Protein AF-A0A351GGR7-F1 (afdb_monomer)

Sequence (128 aa):
MPINIWYSTDECRELSNLALRPFTDDAGNKYQSVEHAYQSWKSGEFDIATYNKRWDKAGTKHVGKLGTKTKNNWNILLMYKIMRKSFLQNPKSRKALRDTGNETITHTQDRGVWKKQFPQILMQIRNS

Radius of gyration: 13.84 Å; Cα contacts (8 Å, |Δi|>4): 195; chains: 1; bounding box: 34×27×32 Å

Secondary structure (DSSP, 8-state):
--EE-BGGGTBTGGGSTTSEEEEE-TT--EEEEHHHHHHHHTTSS--HHHHTS---STT-----SS----GGGHHHHHHHHHHHHHHHH-HHHHHHHHHTTTPPEE-TT--STHHHHHHHHHHHHHT-

Mean predicted aligned error: 3.43 Å

Solvent-accessible surface area (backbone atoms only — not comparable to full-atom values): 7201 Å² total; per-residue (Å²): 120,73,45,52,44,39,61,94,79,64,31,57,25,75,74,36,50,39,26,70,45,55,35,63,54,98,87,69,54,77,30,41,19,41,41,50,50,45,39,18,39,30,42,78,51,80,37,60,74,50,54,74,48,93,54,91,52,68,66,53,80,71,85,43,87,78,57,69,33,59,73,92,49,41,43,58,54,48,50,44,55,47,48,45,48,28,31,71,66,30,62,70,53,38,46,57,54,43,72,51,64,88,53,52,58,37,20,81,87,50,90,58,70,52,32,61,50,49,26,52,42,52,54,52,51,51,78,102

Foldseek 3Di:
DEQEEDCVVVRLNLLDQQAQQWFADPVRQIDRGNLLQLQQCQLVHGPVVSNPDDSPDRNDHDHHDSDGDCPPPVSLVSSLRSSLRSCVSRVVSLVVLLVCPPHQYAHCPDPDPCRPSVSVSSVVSSVD

Structure (mmCIF, N/CA/C/O backbone):
data_AF-A0A351GGR7-F1
#
_entry.id   AF-A0A351GGR7-F1
#
loop_
_atom_site.group_PDB
_atom_site.id
_atom_site.type_symbol
_atom_site.label_atom_id
_atom_site.label_alt_id
_atom_site.label_comp_id
_atom_site.label_asym_id
_atom_site.label_entity_id
_atom_site.label_seq_id
_atom_site.pdbx_PDB_ins_code
_atom_site.Cartn_x
_atom_site.Cartn_y
_atom_site.Cartn_z
_atom_site.occupancy
_atom_site.B_iso_or_equiv
_atom_site.auth_seq_id
_atom_site.auth_comp_id
_atom_site.auth_asym_id
_atom_site.auth_atom_id
_atom_site.pdbx_PDB_model_num
ATOM 1 N N . MET A 1 1 ? -15.375 8.291 17.207 1.00 75.75 1 MET A N 1
ATOM 2 C CA . MET A 1 1 ? -14.055 8.961 17.385 1.00 75.75 1 MET A CA 1
ATOM 3 C C . MET A 1 1 ? -13.210 8.647 16.162 1.00 75.75 1 MET A C 1
ATOM 5 O O . MET A 1 1 ? -13.305 7.519 15.694 1.00 75.75 1 MET A O 1
ATOM 9 N N . PRO A 1 2 ? -12.390 9.579 15.637 1.00 82.75 2 PRO A N 1
ATOM 10 C CA . PRO A 1 2 ? -11.624 9.305 14.425 1.00 82.75 2 PRO A CA 1
ATOM 11 C C . PRO A 1 2 ? -10.685 8.108 14.617 1.00 82.75 2 PRO A C 1
ATOM 13 O O . PRO A 1 2 ? -9.998 8.005 15.631 1.00 82.75 2 PRO A O 1
ATOM 16 N N . ILE A 1 3 ? -10.644 7.225 13.620 1.00 89.25 3 ILE A N 1
ATOM 17 C CA . ILE A 1 3 ? -9.775 6.046 13.596 1.00 89.25 3 ILE A CA 1
ATOM 18 C C . ILE A 1 3 ? -8.493 6.428 12.859 1.00 89.25 3 ILE A C 1
ATOM 20 O O . ILE A 1 3 ? -8.503 6.640 11.645 1.00 89.25 3 ILE A O 1
ATOM 24 N N . ASN A 1 4 ? -7.386 6.563 13.584 1.00 91.06 4 ASN A N 1
ATOM 25 C CA . ASN A 1 4 ? -6.084 6.838 12.983 1.00 91.06 4 ASN A CA 1
ATOM 26 C C . ASN A 1 4 ? -5.439 5.539 12.488 1.00 91.06 4 ASN A C 1
ATOM 28 O O . ASN A 1 4 ? -5.453 4.527 13.183 1.00 91.06 4 ASN A O 1
ATOM 32 N N . ILE A 1 5 ? -4.884 5.570 11.277 1.00 86.69 5 ILE A N 1
ATOM 33 C CA . ILE A 1 5 ? -4.143 4.449 10.699 1.00 86.69 5 ILE A CA 1
ATOM 34 C C . ILE A 1 5 ? -2.665 4.797 10.725 1.00 86.69 5 ILE A C 1
ATOM 36 O O . ILE A 1 5 ? -2.235 5.693 10.000 1.00 86.69 5 ILE A O 1
ATOM 40 N N . TRP A 1 6 ? -1.862 4.063 11.483 1.00 84.44 6 TRP A N 1
ATOM 41 C CA . TRP A 1 6 ? -0.412 4.205 11.465 1.00 84.44 6 TRP A CA 1
ATOM 42 C C . TRP A 1 6 ? 0.266 2.883 11.790 1.00 84.44 6 TRP A C 1
ATOM 44 O O . TRP A 1 6 ? 0.048 2.282 12.836 1.00 84.44 6 TRP A O 1
ATOM 54 N N . TYR A 1 7 ? 1.126 2.419 10.882 1.00 80.06 7 TYR A N 1
ATOM 55 C CA . TYR A 1 7 ? 1.737 1.101 11.035 1.00 80.06 7 TYR A CA 1
ATOM 56 C C . TYR A 1 7 ? 2.713 1.040 12.222 1.00 80.06 7 TYR A C 1
ATOM 58 O O . TYR A 1 7 ? 2.736 0.053 12.948 1.00 80.06 7 TYR A O 1
ATOM 66 N N . SER A 1 8 ? 3.522 2.085 12.433 1.00 76.50 8 SER A N 1
ATOM 67 C CA . SER A 1 8 ? 4.633 2.041 13.398 1.00 76.50 8 SER A CA 1
ATOM 68 C C . SER A 1 8 ? 4.211 2.114 14.870 1.00 76.50 8 SER A C 1
ATOM 70 O O . SER A 1 8 ? 5.022 1.800 15.732 1.00 76.50 8 SER A O 1
ATOM 72 N N . THR A 1 9 ? 2.982 2.543 15.160 1.00 78.94 9 THR A N 1
ATOM 73 C CA . THR A 1 9 ? 2.412 2.675 16.518 1.00 78.94 9 THR A CA 1
ATOM 74 C C . THR A 1 9 ? 1.274 1.678 16.755 1.00 78.94 9 THR A C 1
ATOM 76 O O . THR A 1 9 ? 0.553 1.803 17.735 1.00 78.94 9 THR A O 1
ATOM 79 N N . ASP A 1 10 ? 1.125 0.687 15.865 1.00 77.12 10 ASP A N 1
ATOM 80 C CA . ASP A 1 10 ? 0.089 -0.358 15.911 1.00 77.12 10 ASP A CA 1
ATOM 81 C C . ASP A 1 10 ? -1.362 0.162 15.818 1.00 77.12 10 ASP A C 1
ATOM 83 O O . ASP A 1 10 ? -2.318 -0.557 16.094 1.00 77.12 10 ASP A O 1
ATOM 87 N N . GLU A 1 11 ? -1.555 1.399 15.358 1.00 81.31 11 GLU A N 1
ATOM 88 C CA . GLU A 1 11 ? -2.877 2.006 15.198 1.00 81.31 11 GLU A CA 1
ATOM 89 C C . GLU A 1 11 ? -3.546 1.487 13.919 1.00 81.31 11 GLU A C 1
ATOM 91 O O . GLU A 1 11 ? -3.221 1.926 12.809 1.00 81.31 11 GLU A O 1
ATOM 96 N N . CYS A 1 12 ? -4.459 0.518 14.065 1.00 84.62 12 CYS A N 1
ATOM 97 C CA . CYS A 1 12 ? -5.173 -0.132 12.953 1.00 84.62 12 CYS A CA 1
ATOM 98 C C . CYS A 1 12 ? -4.218 -0.563 11.826 1.00 84.62 12 CYS A C 1
ATOM 100 O O . CYS A 1 12 ? -4.472 -0.369 10.627 1.00 84.62 12 CYS A O 1
ATOM 102 N N . ARG A 1 13 ? -3.051 -1.094 12.216 1.00 85.19 13 ARG A N 1
ATOM 103 C CA . ARG A 1 13 ? -1.936 -1.390 11.311 1.00 85.19 13 ARG A CA 1
ATOM 104 C C . ARG A 1 13 ? -2.317 -2.343 10.181 1.00 85.19 13 ARG A C 1
ATOM 106 O O . ARG A 1 13 ? -1.714 -2.305 9.113 1.00 85.19 13 ARG A O 1
ATOM 113 N N . GLU A 1 14 ? -3.334 -3.168 10.391 1.00 87.25 14 GLU A N 1
ATOM 114 C CA . GLU A 1 14 ? -3.904 -4.104 9.433 1.00 87.25 14 GLU A CA 1
ATOM 115 C C . GLU A 1 14 ? -4.619 -3.420 8.270 1.00 87.25 14 GLU A C 1
ATOM 117 O O . GLU A 1 14 ? -4.850 -4.081 7.258 1.00 87.25 14 GLU A O 1
ATOM 122 N N . LEU A 1 15 ? -4.947 -2.127 8.384 1.00 92.25 15 LEU A N 1
ATOM 123 C CA . LEU A 1 15 ? -5.503 -1.293 7.313 1.00 92.25 15 LEU A CA 1
ATOM 124 C C . LEU A 1 15 ? -4.420 -0.505 6.561 1.00 92.25 15 LEU A C 1
ATOM 126 O O . LEU A 1 15 ? -4.651 -0.084 5.427 1.00 92.25 15 LEU A O 1
ATOM 130 N N . SER A 1 16 ? -3.209 -0.394 7.112 1.00 94.06 16 SER A N 1
ATOM 131 C CA . SER A 1 16 ? -2.062 0.238 6.448 1.00 94.06 16 SER A CA 1
ATOM 132 C C . SER A 1 16 ? -1.688 -0.456 5.127 1.00 94.06 16 SER A C 1
ATOM 134 O O . SER A 1 16 ? -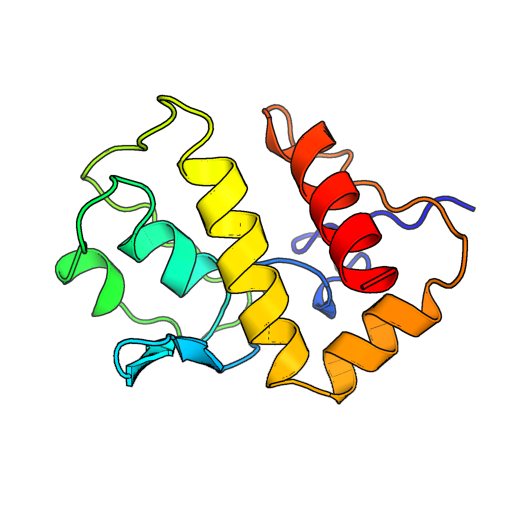1.918 -1.651 4.936 1.00 94.06 16 SER A O 1
ATOM 136 N N . ASN A 1 17 ? -1.052 0.277 4.211 1.00 94.00 17 ASN A N 1
ATOM 137 C CA . ASN A 1 17 ? -0.403 -0.273 3.017 1.00 94.00 17 ASN A CA 1
ATOM 138 C C . ASN A 1 17 ? 0.784 -1.205 3.339 1.00 94.00 17 ASN A C 1
ATOM 140 O O . ASN A 1 17 ? 1.169 -2.023 2.503 1.00 94.00 17 ASN A O 1
ATOM 144 N N . LEU A 1 18 ? 1.352 -1.090 4.541 1.00 93.69 18 LEU A N 1
ATOM 145 C CA . LEU A 1 18 ? 2.492 -1.883 5.007 1.00 93.69 18 LEU A CA 1
ATOM 146 C C . LEU A 1 18 ? 2.105 -3.249 5.598 1.00 93.69 18 LEU A C 1
ATOM 148 O O . LEU A 1 18 ? 2.984 -4.074 5.866 1.00 93.69 18 LEU A O 1
ATOM 152 N N . ALA A 1 19 ? 0.809 -3.499 5.804 1.00 93.44 19 ALA A N 1
ATOM 153 C CA . ALA A 1 19 ? 0.316 -4.782 6.285 1.00 93.44 19 ALA A CA 1
ATOM 154 C C . ALA A 1 19 ? 0.654 -5.908 5.296 1.00 93.44 19 ALA A C 1
ATOM 156 O O . ALA A 1 19 ? 0.480 -5.745 4.084 1.00 93.44 19 ALA A O 1
ATOM 157 N N . LEU A 1 20 ? 1.086 -7.066 5.813 1.00 94.25 20 LEU A N 1
ATOM 158 C CA . LEU A 1 20 ? 1.174 -8.282 5.003 1.00 94.25 20 LEU A CA 1
ATOM 159 C C . LEU A 1 20 ? -0.236 -8.723 4.640 1.00 94.25 20 LEU A C 1
ATOM 161 O O . LEU A 1 20 ? -0.988 -9.226 5.473 1.00 94.25 20 LEU A O 1
ATOM 165 N N . ARG A 1 21 ? -0.583 -8.490 3.382 1.00 95.06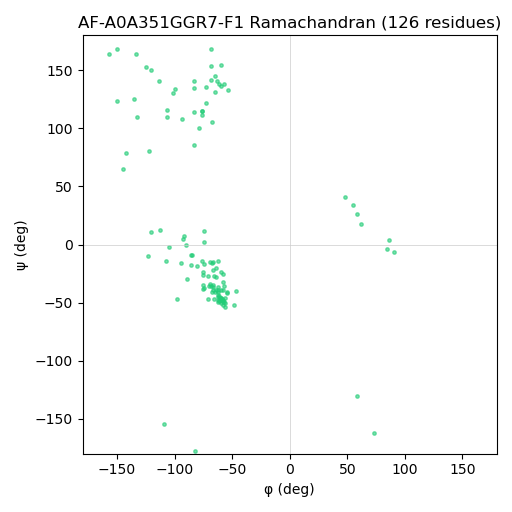 21 ARG A N 1
ATOM 166 C CA . ARG A 1 21 ? -1.857 -8.865 2.778 1.00 95.06 21 ARG A CA 1
ATOM 167 C C . ARG A 1 21 ? -1.548 -9.308 1.358 1.00 95.06 21 ARG A C 1
ATOM 169 O O . ARG A 1 21 ? -1.684 -8.481 0.450 1.00 95.06 21 ARG A O 1
ATOM 176 N N . PRO A 1 22 ? -1.057 -10.547 1.170 1.00 96.62 22 PRO A N 1
ATOM 177 C CA . PRO A 1 22 ? -0.647 -11.009 -0.141 1.00 96.62 22 PRO A CA 1
ATOM 178 C C . PRO A 1 22 ? -1.788 -10.907 -1.151 1.00 96.62 22 PRO A C 1
ATOM 180 O O . PRO A 1 22 ? -2.948 -11.171 -0.829 1.00 96.62 22 PRO A O 1
ATOM 183 N N . PHE A 1 23 ? -1.473 -10.467 -2.363 1.00 97.94 23 PHE A N 1
ATOM 184 C CA . PHE A 1 23 ? -2.445 -10.332 -3.444 1.00 97.94 23 PHE A CA 1
ATOM 185 C C . PHE A 1 23 ? -1.744 -10.361 -4.800 1.00 97.94 23 PHE A C 1
ATOM 187 O O . PHE A 1 23 ? -0.531 -10.163 -4.892 1.00 97.94 23 PHE A O 1
ATOM 194 N N . THR A 1 24 ? -2.526 -10.586 -5.849 1.00 97.50 24 THR A N 1
ATOM 195 C CA . THR A 1 24 ? -2.054 -10.615 -7.237 1.00 97.50 24 THR A CA 1
ATOM 196 C C . THR A 1 24 ? -2.643 -9.440 -8.023 1.00 97.50 24 THR A C 1
ATOM 198 O O . THR A 1 24 ? -3.802 -9.070 -7.804 1.00 97.50 24 THR A O 1
ATOM 201 N N . ASP A 1 25 ? -1.871 -8.805 -8.906 1.00 93.44 25 ASP A N 1
ATOM 202 C CA . ASP A 1 25 ? -2.401 -7.778 -9.817 1.00 93.44 25 ASP A CA 1
ATOM 203 C C . ASP A 1 25 ? -3.072 -8.379 -11.070 1.00 93.44 25 ASP A C 1
ATOM 205 O O . ASP A 1 25 ? -3.211 -9.592 -11.202 1.00 93.44 25 ASP A O 1
ATOM 209 N N . ASP A 1 26 ? -3.536 -7.517 -11.983 1.00 89.50 26 ASP A N 1
ATOM 210 C CA . ASP A 1 26 ? -4.152 -7.948 -13.252 1.00 89.50 26 ASP A CA 1
ATOM 211 C C . ASP A 1 26 ? -3.159 -8.636 -14.202 1.00 89.50 26 ASP A C 1
ATOM 213 O O . ASP A 1 26 ? -3.575 -9.373 -15.088 1.00 89.50 26 ASP A O 1
ATOM 217 N N . ALA A 1 27 ? -1.860 -8.380 -14.034 1.00 89.81 27 ALA A N 1
ATOM 218 C CA . ALA A 1 27 ? -0.796 -8.938 -14.860 1.00 89.81 27 ALA A CA 1
ATOM 219 C C . ALA A 1 27 ? -0.252 -10.268 -14.301 1.00 89.81 27 ALA A C 1
ATOM 221 O O . ALA A 1 27 ? 0.640 -10.862 -14.899 1.00 89.81 27 ALA A O 1
ATOM 222 N N . GLY A 1 28 ? -0.777 -10.747 -13.167 1.00 93.94 28 GLY A N 1
ATOM 223 C CA . GLY A 1 28 ? -0.335 -11.983 -12.520 1.00 93.94 28 GLY A CA 1
ATOM 224 C C . GLY A 1 28 ? 0.853 -11.814 -11.566 1.00 93.94 28 GLY A C 1
ATOM 225 O O . GLY A 1 28 ? 1.322 -12.805 -11.001 1.00 93.94 28 GLY A O 1
ATOM 226 N N . ASN A 1 29 ? 1.329 -10.587 -11.332 1.00 95.25 29 ASN A N 1
ATOM 227 C CA . ASN A 1 29 ? 2.412 -10.328 -10.386 1.00 95.25 29 ASN A CA 1
ATOM 228 C C . ASN A 1 29 ? 1.916 -10.494 -8.951 1.00 95.25 29 ASN A C 1
ATOM 230 O O . ASN A 1 29 ? 0.849 -9.992 -8.585 1.00 95.25 29 ASN A O 1
ATOM 234 N N . LYS A 1 30 ? 2.717 -11.167 -8.120 1.00 97.12 30 LYS A N 1
ATOM 235 C CA . LYS A 1 30 ? 2.379 -11.469 -6.725 1.00 97.12 30 LYS A CA 1
ATOM 236 C C . LYS A 1 30 ? 3.089 -10.504 -5.788 1.00 97.12 30 LYS A C 1
ATOM 238 O O . LYS A 1 30 ? 4.307 -10.357 -5.831 1.00 97.12 30 LYS A O 1
ATOM 243 N N . TYR A 1 31 ? 2.333 -9.914 -4.874 1.00 97.12 31 TYR A N 1
ATOM 244 C CA . TYR A 1 31 ? 2.844 -8.975 -3.884 1.00 97.12 31 TYR A CA 1
ATOM 245 C C . TYR A 1 31 ? 2.571 -9.481 -2.475 1.00 97.12 31 TYR A C 1
ATOM 247 O O . TYR A 1 31 ? 1.580 -10.161 -2.232 1.00 97.12 31 TYR A O 1
ATOM 255 N N . GLN A 1 32 ? 3.445 -9.113 -1.539 1.00 97.00 32 GLN A N 1
ATOM 256 C CA . GLN A 1 32 ? 3.307 -9.449 -0.115 1.00 97.00 32 GLN A CA 1
ATOM 257 C C . GLN A 1 32 ? 2.503 -8.384 0.646 1.00 97.00 32 GLN A C 1
ATOM 259 O O . GLN A 1 32 ? 1.819 -8.674 1.626 1.00 97.00 32 GLN A O 1
ATOM 264 N N . SER A 1 33 ? 2.571 -7.136 0.183 1.00 96.94 33 SER A N 1
ATOM 265 C CA . SER A 1 33 ? 1.885 -5.982 0.757 1.00 96.94 33 SER A CA 1
ATOM 266 C C . SER A 1 33 ? 1.567 -4.965 -0.334 1.00 96.94 33 SER A C 1
ATOM 268 O O . SER A 1 33 ? 2.080 -5.039 -1.455 1.00 96.94 33 SER A O 1
ATOM 270 N N . VAL A 1 34 ? 0.735 -3.981 -0.004 1.00 97.19 34 VAL A N 1
ATOM 271 C CA . VAL A 1 34 ? 0.456 -2.875 -0.923 1.00 97.19 34 VAL A CA 1
ATOM 272 C C . VAL A 1 34 ? 1.698 -2.012 -1.139 1.00 97.19 34 VAL A C 1
ATOM 274 O O . VAL A 1 34 ? 1.928 -1.562 -2.256 1.00 97.19 34 VAL A O 1
ATOM 277 N N . GLU A 1 35 ? 2.537 -1.833 -0.117 1.00 96.69 35 GLU A N 1
ATOM 278 C CA . GLU A 1 35 ? 3.810 -1.121 -0.263 1.00 96.69 35 GLU A CA 1
ATOM 279 C C . GLU A 1 35 ? 4.736 -1.789 -1.286 1.00 96.69 35 GLU A C 1
ATOM 281 O O . GLU A 1 35 ? 5.354 -1.088 -2.087 1.00 96.69 35 GLU A O 1
ATOM 286 N N . HIS A 1 36 ? 4.786 -3.127 -1.317 1.00 97.00 36 HIS A N 1
ATOM 287 C CA . HIS A 1 36 ? 5.546 -3.861 -2.331 1.00 97.00 36 HIS A CA 1
ATOM 288 C C . HIS A 1 36 ? 5.068 -3.486 -3.747 1.00 97.00 36 HIS A C 1
ATOM 290 O O . HIS A 1 36 ? 5.865 -3.046 -4.581 1.00 97.00 36 HIS A O 1
ATOM 296 N N . ALA A 1 37 ? 3.762 -3.566 -4.010 1.00 96.88 37 ALA A N 1
ATOM 297 C CA . ALA A 1 37 ? 3.209 -3.175 -5.306 1.00 96.88 37 ALA A CA 1
ATOM 298 C C . ALA A 1 37 ? 3.448 -1.690 -5.620 1.00 96.88 37 ALA A C 1
ATOM 300 O O . ALA A 1 37 ? 3.866 -1.346 -6.724 1.00 96.88 37 ALA A O 1
ATOM 301 N N . TYR A 1 38 ? 3.233 -0.805 -4.643 1.00 96.88 38 TYR A N 1
ATOM 302 C CA . TYR A 1 38 ? 3.403 0.633 -4.818 1.00 96.88 38 TYR A CA 1
ATOM 303 C C . TYR A 1 38 ? 4.838 0.979 -5.221 1.00 96.88 38 TYR A C 1
ATOM 305 O O . TYR A 1 38 ? 5.051 1.658 -6.222 1.00 96.88 38 TYR A O 1
ATOM 313 N N . GLN A 1 39 ? 5.835 0.477 -4.492 1.00 96.12 39 GLN A N 1
ATOM 314 C CA . GLN A 1 39 ? 7.241 0.774 -4.770 1.00 96.12 39 GLN A CA 1
ATOM 315 C C . GLN A 1 39 ? 7.717 0.199 -6.109 1.00 96.12 39 GLN A C 1
ATOM 317 O O . GLN A 1 39 ? 8.597 0.796 -6.724 1.00 96.12 39 GLN A O 1
ATOM 322 N N . SER A 1 40 ? 7.094 -0.888 -6.579 1.00 95.56 40 SER A N 1
ATOM 323 C CA . SER A 1 40 ? 7.387 -1.506 -7.880 1.00 95.56 40 SER A CA 1
ATOM 324 C C . SER A 1 40 ? 6.814 -0.728 -9.072 1.00 95.56 40 SER A C 1
ATOM 326 O O . SER A 1 40 ? 7.325 -0.865 -10.173 1.00 95.56 40 SER A O 1
ATOM 328 N N . TRP A 1 41 ? 5.768 0.086 -8.877 1.00 95.44 41 TRP A N 1
ATOM 329 C CA . TRP A 1 41 ? 5.032 0.746 -9.972 1.00 95.44 41 TRP A CA 1
ATOM 330 C C . TRP A 1 41 ? 4.974 2.279 -9.883 1.00 95.44 41 TRP A C 1
ATOM 332 O O . TRP A 1 41 ? 4.520 2.947 -10.818 1.00 95.44 41 TRP A O 1
ATOM 342 N N . LYS A 1 42 ? 5.390 2.880 -8.761 1.00 93.06 42 LYS A N 1
ATOM 343 C CA . LYS A 1 42 ? 5.215 4.321 -8.488 1.00 93.06 42 LYS A CA 1
ATOM 344 C C . LYS A 1 42 ? 5.888 5.244 -9.509 1.00 93.06 42 LYS A C 1
ATOM 346 O O . LYS A 1 42 ? 5.461 6.389 -9.632 1.00 93.06 42 LYS A O 1
ATOM 351 N N . SER A 1 43 ? 6.916 4.790 -10.228 1.00 93.38 43 SER A N 1
ATOM 352 C CA . SER A 1 43 ? 7.578 5.549 -11.302 1.00 93.38 43 SER A CA 1
ATOM 353 C C . SER A 1 43 ? 6.762 5.580 -12.600 1.00 93.38 43 SER A C 1
ATOM 355 O O . SER A 1 43 ? 7.026 6.402 -13.470 1.00 93.38 43 SER A O 1
ATOM 357 N N . GLY A 1 44 ? 5.740 4.730 -12.727 1.00 92.81 44 GLY A N 1
ATOM 358 C CA . GLY A 1 44 ? 5.003 4.513 -13.973 1.00 92.81 44 GLY A CA 1
ATOM 359 C C . GLY A 1 44 ? 5.576 3.398 -14.846 1.00 92.81 44 GLY A C 1
ATOM 360 O O . GLY A 1 44 ? 4.932 3.019 -15.817 1.00 92.81 44 GLY A O 1
ATOM 361 N N . GLU A 1 45 ? 6.728 2.854 -14.466 1.00 92.19 45 GLU A N 1
ATOM 362 C CA . GLU A 1 45 ? 7.390 1.713 -15.093 1.00 92.19 45 GLU A CA 1
ATOM 363 C C . GLU A 1 45 ? 7.638 0.640 -14.030 1.00 92.19 45 GLU A C 1
ATOM 365 O O . GLU A 1 45 ? 7.751 0.956 -12.843 1.00 92.19 45 GLU A O 1
ATOM 370 N N . PHE A 1 46 ? 7.699 -0.627 -14.440 1.00 94.31 46 PHE A N 1
ATOM 371 C CA . PHE A 1 46 ? 7.895 -1.725 -13.499 1.00 94.31 46 PHE A CA 1
ATOM 372 C C . PHE A 1 46 ? 9.353 -1.802 -13.026 1.00 94.31 46 PHE A C 1
ATOM 374 O O . PHE A 1 46 ? 10.248 -2.173 -13.784 1.00 94.31 46 PHE A O 1
ATOM 381 N N . ASP A 1 47 ? 9.594 -1.489 -11.754 1.00 94.31 47 ASP A N 1
ATOM 382 C CA . ASP A 1 47 ? 10.902 -1.615 -11.110 1.00 94.31 47 ASP A CA 1
ATOM 383 C C . ASP A 1 47 ? 11.123 -3.059 -10.628 1.00 94.31 47 ASP A C 1
ATOM 385 O O . ASP A 1 47 ? 10.881 -3.401 -9.465 1.00 94.31 47 ASP A O 1
ATOM 389 N N . ILE A 1 48 ? 11.613 -3.911 -11.534 1.00 94.06 48 ILE A N 1
ATOM 390 C CA . ILE A 1 48 ? 11.923 -5.319 -11.242 1.00 94.06 48 ILE A CA 1
ATOM 391 C C . ILE A 1 48 ? 12.945 -5.479 -10.104 1.00 94.06 48 ILE A C 1
ATOM 393 O O . ILE A 1 48 ? 12.874 -6.433 -9.327 1.00 94.06 48 ILE A O 1
ATOM 397 N N . ALA A 1 49 ? 13.879 -4.532 -9.959 1.00 94.06 49 ALA A N 1
ATOM 398 C CA . ALA A 1 49 ? 14.897 -4.580 -8.917 1.00 94.06 49 ALA A CA 1
ATOM 399 C C . ALA A 1 49 ? 14.291 -4.333 -7.530 1.00 94.06 49 ALA A C 1
ATOM 401 O O . ALA A 1 49 ? 14.720 -4.942 -6.553 1.00 94.06 49 ALA A O 1
ATOM 402 N N . THR A 1 50 ? 13.290 -3.457 -7.429 1.00 94.25 50 THR A N 1
ATOM 403 C CA . THR A 1 50 ? 12.532 -3.239 -6.190 1.00 94.25 50 THR A CA 1
ATOM 404 C C . THR A 1 50 ? 11.547 -4.373 -5.914 1.00 94.25 50 THR A C 1
ATOM 406 O O . THR A 1 50 ? 11.421 -4.792 -4.761 1.00 94.25 50 THR A O 1
ATOM 409 N N . TYR A 1 51 ? 10.910 -4.914 -6.953 1.00 94.75 51 TYR A N 1
ATOM 410 C CA . TYR A 1 51 ? 10.014 -6.067 -6.854 1.00 94.75 51 TYR A CA 1
ATOM 411 C C . TYR A 1 51 ? 10.718 -7.302 -6.264 1.00 94.75 51 TYR A C 1
ATOM 413 O O . TYR A 1 51 ? 10.255 -7.884 -5.288 1.00 94.75 51 TYR A O 1
ATOM 421 N N . ASN A 1 52 ? 11.908 -7.640 -6.767 1.00 94.94 52 ASN A N 1
ATOM 422 C CA . ASN A 1 52 ? 12.657 -8.830 -6.343 1.00 94.94 52 ASN A CA 1
ATOM 423 C C . ASN A 1 52 ? 13.329 -8.719 -4.959 1.00 94.94 52 ASN A C 1
ATOM 425 O O . ASN A 1 52 ? 14.030 -9.640 -4.537 1.00 94.94 52 ASN A O 1
ATOM 429 N N . LYS A 1 53 ? 13.152 -7.609 -4.231 1.00 94.56 53 LYS A N 1
ATOM 430 C CA . LYS A 1 53 ? 13.658 -7.490 -2.856 1.00 94.56 53 LYS A CA 1
ATOM 431 C C . LYS A 1 53 ? 12.898 -8.411 -1.902 1.00 94.56 53 LYS A C 1
ATOM 433 O O . LYS A 1 53 ? 11.841 -8.958 -2.198 1.00 94.56 53 LYS A O 1
ATOM 438 N N . ARG A 1 54 ? 13.436 -8.566 -0.695 1.00 93.19 54 ARG A N 1
ATOM 439 C CA . ARG A 1 54 ? 12.800 -9.346 0.367 1.00 93.19 54 ARG A CA 1
ATOM 440 C C . ARG A 1 54 ? 11.638 -8.562 1.000 1.00 93.19 54 ARG A C 1
ATOM 442 O O . ARG A 1 54 ? 11.876 -7.535 1.633 1.00 93.19 54 ARG A O 1
ATOM 449 N N . TRP A 1 55 ? 10.406 -9.056 0.843 1.00 93.62 55 TRP A N 1
ATOM 450 C CA . TRP A 1 55 ? 9.150 -8.421 1.302 1.00 93.62 55 TRP A CA 1
ATOM 451 C C . TRP A 1 55 ? 8.336 -9.271 2.295 1.00 93.62 55 TRP A C 1
ATOM 453 O O . TRP A 1 55 ? 7.184 -8.959 2.580 1.00 93.62 55 TRP A O 1
ATOM 463 N N . ASP A 1 56 ? 8.910 -10.356 2.805 1.00 89.31 56 ASP A N 1
ATOM 464 C CA . ASP A 1 56 ? 8.262 -11.351 3.674 1.00 89.31 56 ASP A CA 1
ATOM 465 C C . ASP A 1 56 ? 7.911 -10.835 5.082 1.00 89.31 56 ASP A C 1
ATOM 467 O O . ASP A 1 56 ? 7.122 -11.459 5.787 1.00 89.31 56 ASP A O 1
ATOM 471 N N . LYS A 1 57 ? 8.464 -9.691 5.501 1.00 88.81 57 LYS A N 1
ATOM 472 C CA . LYS A 1 57 ? 8.200 -9.086 6.813 1.00 88.81 57 LYS A CA 1
ATOM 473 C C . LYS A 1 57 ? 7.177 -7.950 6.727 1.00 88.81 57 LYS A C 1
ATOM 475 O O . LYS A 1 57 ? 7.295 -7.043 5.903 1.00 88.81 57 LYS A O 1
ATOM 480 N N . ALA A 1 58 ? 6.208 -7.943 7.639 1.00 86.50 58 ALA A N 1
ATOM 481 C CA . ALA A 1 58 ? 5.237 -6.859 7.767 1.00 86.50 58 ALA A CA 1
ATOM 482 C C . ALA A 1 58 ? 5.926 -5.541 8.151 1.00 86.50 58 ALA A C 1
ATOM 484 O O . ALA A 1 58 ? 6.868 -5.544 8.945 1.00 86.50 58 ALA A O 1
ATOM 485 N N . GLY A 1 59 ? 5.484 -4.413 7.588 1.00 86.62 59 GLY A N 1
ATOM 486 C CA . GLY A 1 59 ? 6.154 -3.125 7.815 1.00 86.62 59 GLY A CA 1
ATOM 487 C C . GLY A 1 59 ? 7.340 -2.854 6.894 1.00 86.62 59 GLY A C 1
ATOM 488 O O . GLY A 1 59 ? 7.916 -1.770 6.955 1.00 86.62 59 GLY A O 1
ATOM 489 N N . THR A 1 60 ? 7.719 -3.810 6.041 1.00 88.94 60 THR A N 1
ATOM 490 C CA . THR A 1 60 ? 8.851 -3.637 5.126 1.00 88.94 60 THR A CA 1
ATOM 491 C C . THR A 1 60 ? 8.568 -2.540 4.112 1.00 88.94 60 THR A C 1
ATOM 493 O O . THR A 1 60 ? 7.536 -2.542 3.440 1.00 88.94 60 THR A O 1
ATOM 496 N N . LYS A 1 61 ? 9.534 -1.630 3.971 1.00 90.38 61 LYS A N 1
ATOM 497 C CA . LYS A 1 61 ? 9.508 -0.535 3.009 1.00 90.38 61 LYS A CA 1
ATOM 498 C C . LYS A 1 61 ? 10.836 -0.454 2.267 1.00 90.38 61 LYS A C 1
ATOM 500 O O . LYS A 1 61 ? 11.838 -0.025 2.832 1.00 90.38 61 LYS A O 1
ATOM 505 N N . HIS A 1 62 ? 10.823 -0.807 0.983 1.00 90.06 62 HIS A N 1
ATOM 506 C CA . HIS A 1 62 ? 11.956 -0.598 0.080 1.00 90.06 62 HIS A CA 1
ATOM 507 C C . HIS A 1 62 ? 11.652 0.539 -0.881 1.00 90.06 62 HIS A C 1
ATOM 509 O O . HIS A 1 62 ? 10.830 0.392 -1.778 1.00 90.06 62 HIS A O 1
ATOM 515 N N . VAL A 1 63 ? 12.322 1.677 -0.720 1.00 87.31 63 VAL A N 1
ATOM 516 C CA . VAL A 1 63 ? 12.126 2.809 -1.631 1.00 87.31 63 VAL A CA 1
ATOM 517 C C . VAL A 1 63 ? 12.859 2.534 -2.949 1.00 87.31 63 VAL A C 1
ATOM 519 O O . VAL A 1 63 ? 14.085 2.426 -2.964 1.00 87.31 63 VAL A O 1
ATOM 522 N N . GLY A 1 64 ? 12.109 2.398 -4.047 1.00 80.44 64 GLY A N 1
ATOM 523 C CA . GLY A 1 64 ? 12.674 2.223 -5.393 1.00 80.44 64 GLY A CA 1
ATOM 524 C C . GLY A 1 64 ? 13.397 3.473 -5.908 1.00 80.44 64 GLY A C 1
ATOM 525 O O . GLY A 1 64 ? 13.062 4.590 -5.491 1.00 80.44 64 GLY A O 1
ATOM 526 N N . LYS A 1 65 ? 14.377 3.281 -6.806 1.00 83.81 65 LYS A N 1
ATOM 527 C CA . LYS A 1 65 ? 15.291 4.336 -7.299 1.00 83.81 65 LYS A CA 1
ATOM 528 C C . LYS A 1 65 ? 14.747 5.138 -8.489 1.00 83.81 65 LYS A C 1
ATOM 530 O O . LYS A 1 65 ? 15.219 6.243 -8.719 1.00 83.81 65 LYS A O 1
ATOM 535 N N . LEU A 1 66 ? 13.736 4.634 -9.200 1.00 86.62 66 LEU A N 1
ATOM 536 C CA . LEU A 1 66 ? 13.182 5.249 -10.421 1.00 86.62 66 LEU A CA 1
ATOM 537 C C . LEU A 1 66 ? 12.314 6.507 -10.177 1.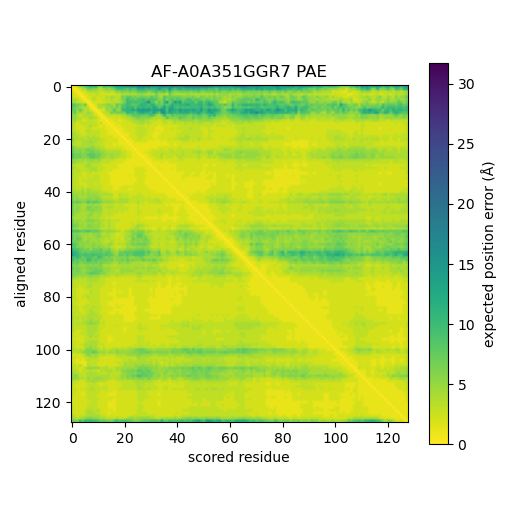00 86.62 66 LEU A C 1
ATOM 539 O O . LEU A 1 66 ? 11.608 6.970 -11.068 1.00 86.62 66 LEU A O 1
ATOM 543 N N . GLY A 1 67 ? 12.324 7.064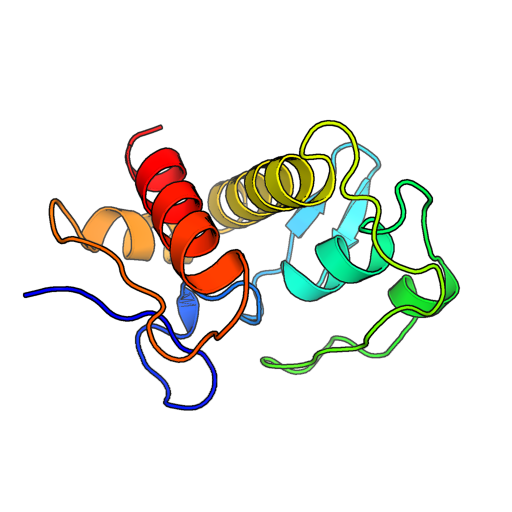 -8.964 1.00 90.31 67 GLY A N 1
ATOM 544 C CA . GLY A 1 67 ? 11.501 8.222 -8.612 1.00 90.31 67 GLY A CA 1
ATOM 545 C C . GLY A 1 67 ? 10.012 7.891 -8.450 1.00 90.31 67 GLY A C 1
ATOM 546 O O . GLY A 1 67 ? 9.625 6.751 -8.195 1.00 90.31 67 GLY A O 1
ATOM 547 N N . THR A 1 68 ? 9.157 8.915 -8.488 1.00 92.69 68 THR A N 1
ATOM 548 C CA . THR A 1 68 ? 7.693 8.783 -8.364 1.00 92.69 68 THR A CA 1
ATOM 549 C C . THR A 1 68 ? 7.016 9.649 -9.415 1.00 92.69 68 THR A C 1
ATOM 551 O O . THR A 1 68 ? 7.242 10.856 -9.460 1.00 92.69 68 THR A O 1
ATOM 554 N N . LYS A 1 69 ? 6.152 9.051 -10.234 1.00 94.88 69 LYS A N 1
ATOM 555 C CA . LYS A 1 69 ? 5.344 9.759 -11.224 1.00 94.88 69 LYS A CA 1
ATOM 556 C C . LYS A 1 69 ? 4.105 10.331 -10.548 1.00 94.88 69 LYS A C 1
ATOM 558 O O . LYS A 1 69 ? 3.240 9.597 -10.076 1.00 94.88 69 LYS A O 1
ATOM 563 N N . THR A 1 70 ? 4.030 11.655 -10.503 1.00 93.44 70 THR A N 1
ATOM 564 C CA . THR A 1 70 ? 2.917 12.407 -9.894 1.00 93.44 70 THR A CA 1
ATOM 565 C C . THR A 1 70 ? 2.018 13.083 -10.929 1.00 93.44 70 THR A C 1
ATOM 567 O O . THR A 1 70 ? 0.902 13.483 -10.602 1.00 93.44 70 THR A O 1
ATOM 570 N N . LYS A 1 71 ? 2.460 13.176 -12.194 1.00 95.06 71 LYS A N 1
ATOM 571 C CA . LYS A 1 71 ? 1.669 13.737 -13.300 1.00 95.06 71 LYS A CA 1
ATOM 572 C C . LYS A 1 71 ? 0.312 13.028 -13.393 1.00 95.06 71 LYS A C 1
ATOM 574 O O . LYS A 1 71 ? 0.257 11.798 -13.367 1.00 95.06 71 LYS A O 1
ATOM 579 N N . ASN A 1 72 ? -0.763 13.809 -13.512 1.00 94.00 72 ASN A N 1
ATOM 580 C CA . ASN A 1 72 ? -2.152 13.337 -13.593 1.00 94.00 72 ASN A CA 1
ATOM 581 C C . ASN A 1 72 ? -2.572 12.423 -12.422 1.00 94.00 72 ASN A C 1
ATOM 583 O O . ASN A 1 72 ? -3.337 11.484 -12.618 1.00 94.00 72 ASN A O 1
ATOM 587 N N . ASN A 1 73 ? -2.053 12.671 -11.212 1.00 93.88 73 ASN A N 1
ATOM 588 C CA . ASN A 1 73 ? -2.351 11.894 -10.000 1.00 93.88 73 ASN A CA 1
ATOM 589 C C . ASN A 1 73 ? -2.014 10.395 -10.105 1.00 93.88 73 ASN A C 1
ATOM 591 O O . ASN A 1 73 ? -2.604 9.577 -9.397 1.00 93.88 73 ASN A O 1
ATOM 595 N N . TRP A 1 74 ? -1.053 10.026 -10.960 1.00 95.25 74 TRP A N 1
ATOM 596 C CA . TRP A 1 74 ? -0.671 8.632 -11.205 1.00 95.25 74 TRP A CA 1
ATOM 597 C C . TRP A 1 74 ? -0.435 7.830 -9.918 1.00 95.25 74 TRP A C 1
ATOM 599 O O . TRP A 1 74 ? -1.033 6.775 -9.727 1.00 95.25 74 TRP A O 1
ATOM 609 N N . ASN A 1 75 ? 0.400 8.336 -9.010 1.00 95.31 75 ASN A N 1
ATOM 610 C CA . ASN A 1 75 ? 0.732 7.663 -7.755 1.00 95.31 75 ASN A CA 1
ATOM 611 C C . ASN A 1 75 ? -0.486 7.450 -6.834 1.00 95.31 75 ASN A C 1
ATOM 613 O O . ASN A 1 75 ? -0.578 6.417 -6.170 1.00 95.31 75 ASN A O 1
ATOM 617 N N . ILE A 1 76 ? -1.423 8.401 -6.800 1.00 97.12 76 ILE A N 1
ATOM 618 C CA . ILE A 1 76 ? -2.650 8.320 -5.994 1.00 97.12 76 ILE A CA 1
ATOM 619 C C . ILE A 1 76 ? -3.600 7.275 -6.593 1.00 97.12 76 ILE A C 1
ATOM 621 O O . ILE A 1 76 ? -4.085 6.401 -5.874 1.00 97.12 76 ILE A O 1
ATOM 625 N N . LEU A 1 77 ? -3.810 7.316 -7.914 1.00 97.00 77 LEU A N 1
ATOM 626 C CA . LEU A 1 77 ? -4.636 6.340 -8.634 1.00 97.00 77 LEU A CA 1
ATOM 627 C C . LEU A 1 77 ? -4.068 4.923 -8.521 1.00 97.00 77 LEU A C 1
ATOM 629 O O . LEU A 1 77 ? -4.817 3.969 -8.298 1.00 97.00 77 LEU A O 1
ATOM 633 N N . LEU A 1 78 ? -2.741 4.794 -8.614 1.00 96.88 78 LEU A N 1
ATOM 63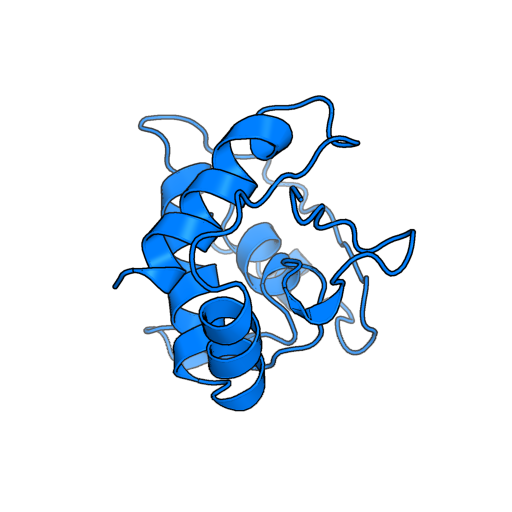4 C CA . LEU A 1 78 ? -2.039 3.541 -8.373 1.00 96.88 78 LEU A CA 1
ATOM 635 C C . LEU A 1 78 ? -2.363 3.015 -6.974 1.00 96.88 78 LEU A C 1
ATOM 637 O O . LEU A 1 78 ? -2.839 1.888 -6.875 1.00 96.88 78 LEU A O 1
ATOM 641 N N . MET A 1 79 ? -2.165 3.828 -5.925 1.00 97.69 79 MET A N 1
ATOM 642 C CA . MET A 1 79 ? -2.440 3.445 -4.533 1.00 97.69 79 MET A CA 1
ATOM 643 C C . MET A 1 79 ? -3.889 2.990 -4.338 1.00 97.69 79 MET A C 1
ATOM 645 O O . MET A 1 79 ? -4.118 1.935 -3.748 1.00 97.69 79 MET A O 1
ATOM 649 N N . TYR A 1 80 ? -4.864 3.728 -4.877 1.00 97.94 80 TYR A N 1
ATOM 650 C CA . TYR A 1 80 ? -6.271 3.323 -4.839 1.00 97.94 80 TYR A CA 1
ATOM 651 C C . TYR A 1 80 ? -6.481 1.939 -5.472 1.00 97.94 80 TYR A C 1
ATOM 653 O O . TYR A 1 80 ? -7.056 1.047 -4.840 1.00 97.94 80 TYR A O 1
ATOM 661 N N . LYS A 1 81 ? -5.963 1.726 -6.692 1.00 97.25 81 LYS A N 1
ATOM 662 C CA . LYS A 1 81 ? -6.125 0.466 -7.436 1.00 97.25 81 LYS A CA 1
ATOM 663 C C . LYS A 1 81 ? -5.574 -0.727 -6.651 1.00 97.25 81 LYS A C 1
ATOM 665 O O . LYS A 1 81 ? -6.260 -1.743 -6.514 1.00 97.25 81 LYS A O 1
ATOM 670 N N . ILE A 1 82 ? -4.354 -0.615 -6.131 1.00 97.50 82 ILE A N 1
ATOM 671 C CA . ILE A 1 82 ? -3.680 -1.717 -5.426 1.00 97.50 82 ILE A CA 1
ATOM 672 C C . ILE A 1 82 ? -4.243 -1.946 -4.016 1.00 97.50 82 ILE A C 1
ATOM 674 O O . ILE A 1 82 ? -4.378 -3.098 -3.610 1.00 97.50 82 ILE A O 1
ATOM 678 N N . MET A 1 83 ? -4.662 -0.894 -3.300 1.00 97.94 83 MET A N 1
ATOM 679 C CA . MET A 1 83 ? -5.366 -1.034 -2.018 1.00 97.94 83 MET A CA 1
ATOM 680 C C . MET A 1 83 ? -6.688 -1.774 -2.206 1.00 97.94 83 MET A C 1
ATOM 682 O O . MET A 1 83 ? -6.961 -2.744 -1.497 1.00 97.94 83 MET A O 1
ATOM 686 N N . ARG A 1 84 ? -7.484 -1.373 -3.207 1.00 97.62 84 ARG A N 1
ATOM 687 C CA . ARG A 1 84 ? -8.753 -2.034 -3.526 1.00 97.62 84 ARG A CA 1
ATOM 688 C C . ARG A 1 84 ? -8.531 -3.508 -3.853 1.00 97.62 84 ARG A C 1
ATOM 690 O O . ARG A 1 84 ? -9.201 -4.358 -3.277 1.00 97.62 84 ARG A O 1
ATOM 697 N N . LYS A 1 85 ? -7.565 -3.828 -4.721 1.00 97.31 85 LYS A N 1
ATOM 698 C CA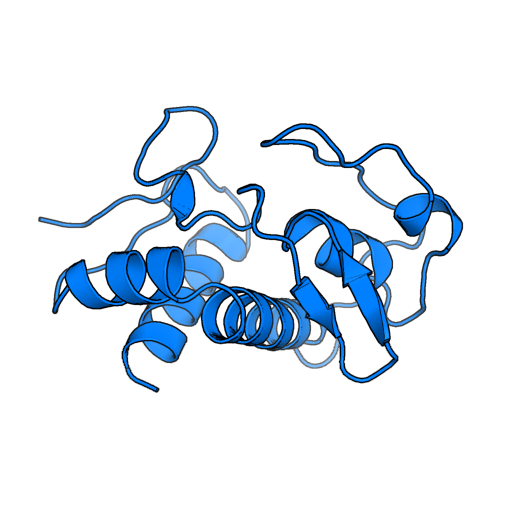 . LYS A 1 85 ? -7.220 -5.221 -5.061 1.00 97.31 85 LYS A CA 1
ATOM 699 C C . LYS A 1 85 ? -6.785 -6.039 -3.850 1.00 97.31 85 LYS A C 1
ATOM 701 O O . LYS A 1 85 ? -7.280 -7.151 -3.679 1.00 97.31 85 LYS A O 1
ATOM 706 N N . SER A 1 86 ? -5.915 -5.479 -3.009 1.00 97.69 86 SER A N 1
ATOM 707 C CA . SER A 1 86 ? -5.471 -6.126 -1.773 1.00 97.69 86 SER A CA 1
ATOM 708 C C . SER A 1 86 ? -6.667 -6.467 -0.884 1.00 97.69 86 SER A C 1
ATOM 710 O O . SER A 1 86 ? -6.820 -7.625 -0.509 1.00 97.69 86 SER A O 1
ATOM 712 N N . PHE A 1 87 ? -7.583 -5.527 -0.627 1.00 97.50 87 PHE A N 1
ATOM 713 C CA . PHE A 1 87 ? -8.781 -5.813 0.168 1.00 97.50 87 PHE A CA 1
ATOM 714 C C . PHE A 1 87 ? -9.733 -6.814 -0.497 1.00 97.50 87 PHE A C 1
ATOM 716 O O . PHE A 1 87 ? -10.253 -7.692 0.184 1.00 97.50 87 PHE A O 1
ATOM 723 N N . LEU A 1 88 ? -9.958 -6.731 -1.812 1.00 96.12 88 LEU A N 1
ATOM 724 C CA . LEU A 1 88 ? -10.823 -7.680 -2.526 1.00 96.12 88 LEU A CA 1
ATOM 725 C C . LEU A 1 88 ? -10.345 -9.132 -2.377 1.00 96.12 88 LEU A C 1
ATOM 727 O O . LEU A 1 88 ? -11.172 -10.019 -2.191 1.00 96.12 88 LEU A O 1
ATOM 731 N N . GLN A 1 89 ? -9.031 -9.357 -2.408 1.00 97.88 89 GLN A N 1
ATOM 732 C CA . GLN A 1 89 ? -8.424 -10.685 -2.249 1.00 97.88 89 GLN A CA 1
ATOM 733 C C . GLN A 1 89 ? -8.189 -11.086 -0.786 1.00 97.88 89 GLN A C 1
ATOM 735 O O . GLN A 1 89 ? -7.876 -12.240 -0.516 1.00 97.88 89 GLN A O 1
ATOM 740 N N . ASN A 1 90 ? -8.367 -10.167 0.170 1.00 97.00 90 ASN A N 1
ATOM 741 C CA . ASN A 1 90 ? -8.170 -10.412 1.600 1.00 97.00 90 ASN A CA 1
ATOM 742 C C . ASN A 1 90 ? -9.464 -10.099 2.382 1.00 97.00 90 ASN A C 1
ATOM 744 O O . ASN A 1 90 ? -9.575 -9.031 3.000 1.00 97.00 90 ASN A O 1
ATOM 748 N N . PRO A 1 91 ? -10.453 -11.023 2.404 1.00 95.62 91 PRO A N 1
ATOM 749 C CA . PRO A 1 91 ? -11.780 -10.774 2.972 1.00 95.62 91 PRO A CA 1
ATOM 750 C C . PRO A 1 91 ? -11.768 -10.344 4.440 1.00 95.62 91 PRO A C 1
ATOM 752 O O . PRO A 1 91 ? -12.557 -9.482 4.824 1.00 95.62 91 PRO A O 1
ATOM 755 N N . LYS A 1 92 ? -10.848 -10.888 5.252 1.00 94.44 92 LYS A N 1
ATOM 756 C CA . LYS A 1 92 ? -10.694 -10.517 6.668 1.00 94.44 92 LYS A CA 1
ATOM 757 C C . LYS A 1 92 ? -10.338 -9.037 6.825 1.00 94.44 92 LYS A C 1
ATOM 759 O O . LYS A 1 92 ? -10.999 -8.326 7.575 1.00 94.44 92 LYS A O 1
ATOM 764 N N . SER A 1 93 ? -9.352 -8.551 6.073 1.00 94.38 93 SER A N 1
ATOM 765 C CA . SER A 1 93 ? -8.960 -7.137 6.092 1.00 94.38 93 SER A CA 1
ATOM 766 C C . SER A 1 93 ? -10.036 -6.237 5.486 1.00 94.38 93 SER A C 1
ATOM 768 O O . SER A 1 93 ? -10.256 -5.136 5.979 1.00 94.38 93 SER A O 1
ATOM 770 N N . ARG A 1 94 ? -10.752 -6.701 4.450 1.00 95.50 94 ARG A N 1
ATOM 771 C CA 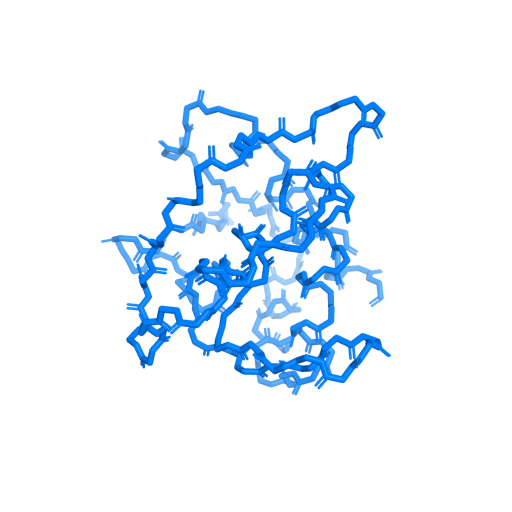. ARG A 1 94 ? -11.892 -5.953 3.892 1.00 95.50 94 ARG A CA 1
ATOM 772 C C . ARG A 1 94 ? -13.024 -5.823 4.903 1.00 95.50 94 ARG A C 1
ATOM 774 O O . ARG A 1 94 ? -13.655 -4.773 4.971 1.00 95.50 94 ARG A O 1
ATOM 781 N N . LYS A 1 95 ? -13.282 -6.875 5.684 1.00 95.25 95 LYS A N 1
ATOM 782 C CA . LYS A 1 95 ? -14.241 -6.825 6.787 1.00 95.25 95 LYS A CA 1
ATOM 783 C C . LYS A 1 95 ? -13.788 -5.819 7.843 1.00 95.25 95 LYS A C 1
ATOM 785 O O . LYS A 1 95 ? -14.567 -4.928 8.133 1.00 95.25 95 LYS A O 1
ATOM 790 N N . ALA A 1 96 ? -12.533 -5.874 8.297 1.00 94.19 96 ALA A N 1
ATOM 791 C CA . ALA A 1 96 ? -11.993 -4.900 9.251 1.00 94.19 96 ALA A CA 1
ATOM 792 C C . ALA A 1 96 ? -12.152 -3.446 8.763 1.00 94.19 96 ALA A C 1
ATOM 794 O O . ALA A 1 96 ? -12.572 -2.584 9.526 1.00 94.19 96 ALA A O 1
ATOM 795 N N . LEU A 1 97 ? -11.916 -3.180 7.470 1.00 96.38 97 LEU A N 1
ATOM 796 C CA . LEU A 1 97 ? -12.160 -1.857 6.889 1.00 96.38 97 LEU A CA 1
ATOM 797 C C . LEU A 1 97 ? -13.641 -1.453 6.957 1.00 96.38 97 LEU A C 1
ATOM 799 O O . LEU A 1 97 ? -13.944 -0.311 7.288 1.00 96.38 97 LEU A O 1
ATOM 803 N N . ARG A 1 98 ? -14.573 -2.360 6.645 1.00 95.44 98 ARG A N 1
ATOM 804 C CA . ARG A 1 98 ? -16.021 -2.087 6.735 1.00 95.44 98 ARG A CA 1
ATOM 805 C C . ARG A 1 98 ? -16.508 -1.935 8.169 1.00 95.44 98 ARG A C 1
ATOM 807 O O . ARG A 1 98 ? -17.381 -1.113 8.414 1.00 95.44 98 ARG A O 1
ATOM 814 N N . ASP A 1 99 ? -15.918 -2.676 9.098 1.00 95.06 99 ASP A N 1
ATOM 815 C CA . ASP A 1 99 ? -16.250 -2.628 10.521 1.00 95.06 99 ASP A CA 1
ATOM 816 C C . ASP A 1 99 ? -15.882 -1.269 11.152 1.00 95.06 99 ASP A C 1
ATOM 818 O O . ASP A 1 99 ? -16.411 -0.927 12.204 1.00 95.06 99 ASP A O 1
ATOM 822 N N . THR A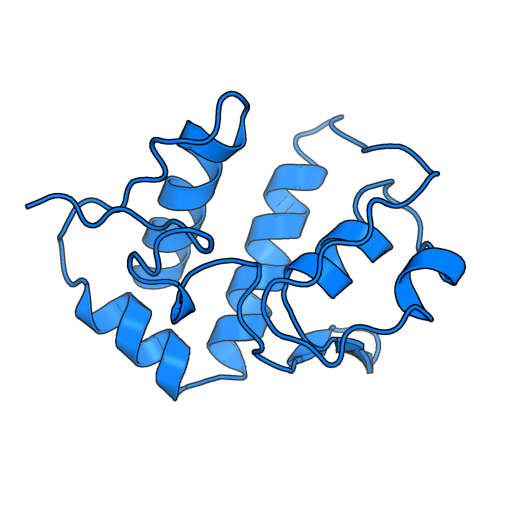 1 100 ? -15.065 -0.439 10.480 1.00 93.81 100 THR A N 1
ATOM 823 C CA . THR A 1 100 ? -14.893 0.984 10.846 1.00 93.81 100 THR A CA 1
ATOM 824 C C . THR A 1 100 ? -16.187 1.801 10.717 1.00 93.81 100 THR A C 1
ATOM 826 O O . THR A 1 100 ? -16.266 2.920 11.221 1.00 93.81 100 THR A O 1
ATOM 829 N N . GLY A 1 101 ? -17.211 1.267 10.042 1.00 92.44 101 GLY A N 1
ATOM 830 C CA . GLY A 1 101 ? -18.529 1.876 9.921 1.00 92.44 101 GLY A CA 1
ATOM 831 C C . GLY A 1 101 ? -18.472 3.264 9.289 1.00 92.44 101 GLY A C 1
ATOM 832 O O . GLY A 1 101 ? -17.844 3.462 8.251 1.00 92.44 101 GLY A O 1
ATOM 833 N N . ASN A 1 102 ? -19.121 4.233 9.934 1.00 92.62 102 ASN A N 1
ATOM 834 C CA . ASN A 1 102 ? -19.164 5.626 9.485 1.00 92.62 102 ASN A CA 1
ATOM 835 C C . ASN A 1 102 ? -18.066 6.497 10.108 1.00 92.62 102 ASN A C 1
ATOM 837 O O . ASN A 1 102 ? -18.047 7.704 9.873 1.00 92.62 102 ASN A O 1
ATOM 841 N N . GLU A 1 103 ? -17.152 5.914 10.887 1.00 94.62 103 GLU A N 1
ATOM 842 C CA . GLU A 1 103 ? -16.094 6.682 11.537 1.00 94.62 103 GLU A CA 1
ATOM 843 C C . GLU A 1 103 ? -15.147 7.299 10.505 1.00 94.62 103 GLU A C 1
ATOM 845 O O . GLU A 1 103 ? -14.845 6.722 9.450 1.00 94.62 103 GLU A O 1
ATOM 850 N N . THR A 1 104 ? -14.661 8.496 10.822 1.00 94.19 104 THR A N 1
ATOM 851 C CA . THR A 1 104 ? -13.665 9.186 10.003 1.00 94.19 104 THR A CA 1
ATOM 852 C C . THR A 1 104 ? -12.318 8.495 10.159 1.00 94.19 104 THR A C 1
ATOM 854 O O . THR A 1 104 ? -11.775 8.420 11.261 1.00 94.19 104 THR A O 1
ATOM 857 N N . ILE A 1 105 ? -11.748 8.033 9.047 1.00 95.69 105 ILE A N 1
ATOM 858 C CA . ILE A 1 105 ? -10.391 7.485 9.015 1.00 95.69 105 ILE A CA 1
ATOM 859 C C . ILE A 1 105 ? -9.394 8.646 8.906 1.00 95.69 105 ILE A C 1
ATOM 861 O O . ILE A 1 105 ? -9.633 9.607 8.173 1.00 95.69 105 ILE A O 1
ATOM 865 N N . THR A 1 106 ? -8.266 8.568 9.612 1.00 94.88 106 THR A N 1
ATOM 866 C CA . THR A 1 106 ? -7.192 9.576 9.579 1.00 94.88 106 THR A CA 1
ATOM 867 C C . THR A 1 106 ? -5.804 8.935 9.430 1.00 94.88 106 THR A C 1
ATOM 869 O O . THR A 1 106 ? -5.647 7.725 9.573 1.00 94.88 106 THR A O 1
ATOM 872 N N . HIS A 1 107 ? -4.800 9.734 9.054 1.00 93.12 107 HIS A N 1
ATOM 873 C CA . HIS A 1 107 ? -3.399 9.310 8.892 1.00 93.12 107 HIS A CA 1
ATOM 874 C C . HIS A 1 107 ? -2.475 10.459 9.311 1.00 93.12 107 HIS A C 1
ATOM 876 O O . HIS A 1 107 ? -1.842 11.125 8.491 1.00 93.12 107 HIS A O 1
ATOM 882 N N . THR A 1 108 ? -2.525 10.805 10.594 1.00 90.44 108 THR A N 1
ATOM 883 C CA . THR A 1 108 ? -2.134 12.141 11.074 1.00 90.44 108 THR A CA 1
ATOM 884 C C . THR A 1 108 ? -0.627 12.394 11.117 1.00 90.44 108 THR A C 1
ATOM 886 O O . THR A 1 108 ? -0.214 13.555 10.987 1.00 90.44 108 THR A O 1
ATOM 889 N N . GLN A 1 109 ? 0.177 11.336 11.258 1.00 90.81 109 GLN A N 1
ATOM 890 C CA . GLN A 1 109 ? 1.631 11.423 11.408 1.00 90.81 109 GLN A CA 1
ATOM 891 C C . GLN A 1 109 ? 2.379 11.618 10.077 1.00 90.81 109 GLN A C 1
ATOM 893 O O . GLN A 1 109 ? 3.526 12.072 10.086 1.00 90.81 109 GLN A O 1
ATOM 898 N N . ASP A 1 110 ? 1.755 11.328 8.930 1.00 90.00 110 ASP A N 1
ATOM 899 C CA . ASP A 1 110 ? 2.354 11.632 7.627 1.00 90.00 110 ASP A CA 1
ATOM 900 C C . ASP A 1 110 ? 2.410 13.150 7.413 1.00 90.00 110 ASP A C 1
ATOM 902 O O . ASP A 1 110 ? 1.501 13.891 7.792 1.00 90.00 110 ASP A O 1
ATOM 906 N N . ARG A 1 111 ? 3.499 13.632 6.810 1.00 91.25 111 ARG A N 1
ATOM 907 C CA . ARG A 1 111 ? 3.714 15.066 6.541 1.00 91.25 111 ARG A CA 1
ATOM 908 C C . ARG A 1 111 ? 3.504 15.441 5.072 1.00 91.25 111 ARG A C 1
ATOM 910 O O . ARG A 1 111 ? 3.640 16.609 4.725 1.00 91.25 111 ARG A O 1
ATOM 917 N N . GLY A 1 112 ? 3.209 14.469 4.212 1.00 92.88 112 GLY A N 1
ATOM 918 C CA . GLY A 1 112 ? 3.068 14.643 2.774 1.00 92.88 112 GLY A CA 1
ATOM 919 C C . GLY A 1 112 ? 1.624 14.514 2.295 1.00 92.88 112 GLY A C 1
ATOM 920 O O . GLY A 1 112 ? 0.656 14.753 3.018 1.00 92.88 112 GLY A O 1
ATOM 921 N N . VAL A 1 113 ? 1.480 14.133 1.024 1.00 93.94 113 VAL A N 1
ATOM 922 C CA . VAL A 1 113 ? 0.168 13.981 0.372 1.00 93.94 113 VAL A CA 1
ATOM 923 C C . VAL A 1 113 ? -0.672 12.872 1.011 1.00 93.94 113 VAL A C 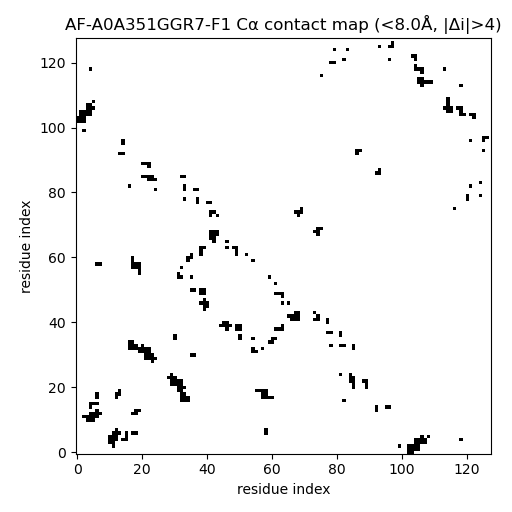1
ATOM 925 O O . VAL A 1 113 ? -1.903 12.945 0.999 1.00 93.94 113 VAL A O 1
ATOM 928 N N . TRP A 1 114 ? -0.023 11.859 1.595 1.00 95.38 114 TRP A N 1
ATOM 929 C CA . TRP A 1 114 ? -0.691 10.676 2.130 1.00 95.38 114 TRP A CA 1
ATOM 930 C C . TRP A 1 114 ? -1.488 10.976 3.391 1.00 95.38 114 TRP A C 1
ATOM 932 O O . TRP A 1 114 ? -2.534 10.358 3.568 1.00 95.38 114 TRP A O 1
ATOM 942 N N . LYS A 1 115 ? -1.103 11.995 4.174 1.00 95.19 115 LYS A N 1
ATOM 943 C CA . LYS A 1 115 ? -1.914 12.518 5.287 1.00 95.19 115 LYS A CA 1
ATOM 944 C C . LYS A 1 115 ? -3.382 12.735 4.907 1.00 95.19 115 LYS A C 1
ATOM 946 O O . LYS A 1 115 ? -4.277 12.457 5.700 1.00 95.19 115 LYS A O 1
ATOM 951 N N . LYS A 1 116 ? -3.626 13.242 3.692 1.00 95.50 116 LYS A N 1
ATOM 952 C CA . LYS A 1 116 ? -4.973 13.518 3.167 1.00 95.50 116 LYS A CA 1
ATOM 953 C C . LYS A 1 116 ? -5.484 12.392 2.268 1.00 95.50 116 LYS A C 1
ATOM 955 O O . LYS A 1 116 ? -6.615 11.948 2.429 1.00 95.50 116 LYS A O 1
ATOM 960 N N . GLN A 1 117 ? -4.653 11.925 1.336 1.00 97.25 117 GLN A N 1
ATOM 961 C CA . GLN A 1 117 ? -5.083 10.995 0.289 1.00 97.25 117 GLN A CA 1
ATOM 962 C C . GLN A 1 117 ? -5.302 9.571 0.806 1.00 97.25 117 GLN A C 1
ATOM 964 O O . GLN A 1 117 ? -6.236 8.901 0.376 1.00 97.25 117 GLN A O 1
ATOM 969 N N . PHE A 1 118 ? -4.476 9.091 1.740 1.00 96.75 118 PHE A N 1
ATOM 970 C CA . PHE A 1 118 ? -4.568 7.706 2.202 1.00 96.75 118 PHE A CA 1
ATOM 971 C C . PHE A 1 118 ? -5.886 7.418 2.947 1.00 96.75 118 PHE A C 1
ATOM 973 O O . PHE A 1 118 ? -6.569 6.460 2.574 1.00 96.75 118 PHE A O 1
ATOM 980 N N . PRO A 1 119 ? -6.338 8.261 3.901 1.00 96.81 119 PRO A N 1
ATOM 981 C CA . PRO A 1 119 ? -7.653 8.077 4.510 1.00 96.81 119 PRO A CA 1
ATOM 982 C C . PRO A 1 119 ? -8.816 8.198 3.524 1.00 96.81 119 PRO A C 1
ATOM 984 O O . PRO A 1 119 ? -9.767 7.423 3.603 1.00 96.81 119 PRO A O 1
ATOM 987 N N . GLN A 1 120 ? -8.737 9.134 2.569 1.00 97.25 120 GLN A N 1
ATOM 988 C CA . GLN A 1 120 ? -9.755 9.292 1.524 1.00 97.25 120 GLN A CA 1
ATOM 989 C C . GLN A 1 120 ? -9.892 8.020 0.683 1.00 97.25 120 GLN A C 1
ATOM 991 O O . GLN A 1 120 ? -11.007 7.543 0.485 1.00 97.25 120 GLN A O 1
ATOM 996 N N . ILE A 1 121 ? -8.772 7.425 0.262 1.00 97.88 121 ILE A N 1
ATOM 997 C CA . ILE A 1 121 ? -8.747 6.151 -0.467 1.00 97.88 121 ILE A CA 1
ATOM 998 C C . ILE A 1 121 ? -9.398 5.033 0.357 1.00 97.88 121 ILE A C 1
ATOM 1000 O O . ILE A 1 121 ? -10.227 4.291 -0.170 1.00 97.88 121 ILE A O 1
ATOM 1004 N N . LEU A 1 122 ? -9.055 4.905 1.643 1.00 97.19 122 LEU A N 1
ATOM 1005 C CA . LEU A 1 122 ? -9.633 3.877 2.513 1.00 97.19 122 LEU A CA 1
ATOM 1006 C C . LEU A 1 122 ? -11.152 4.024 2.646 1.00 97.19 122 LEU A C 1
ATOM 1008 O O . LEU A 1 122 ? -11.873 3.040 2.486 1.00 97.19 122 LEU A O 1
ATOM 1012 N N . MET A 1 123 ? -11.644 5.242 2.878 1.00 97.25 123 MET A N 1
ATOM 1013 C CA . MET A 1 123 ? -13.082 5.507 2.980 1.00 97.25 123 MET A CA 1
ATOM 1014 C C . MET A 1 123 ? -13.810 5.302 1.643 1.00 97.25 123 MET A C 1
ATOM 1016 O O . MET A 1 123 ? -14.919 4.775 1.630 1.00 97.25 123 MET A O 1
ATOM 1020 N N . GLN A 1 124 ? -13.185 5.643 0.512 1.00 97.00 124 GLN A N 1
ATOM 1021 C CA . GLN A 1 124 ? -13.733 5.340 -0.815 1.00 97.00 124 GLN A CA 1
ATOM 1022 C C . GLN A 1 124 ? -13.864 3.830 -1.041 1.00 97.00 124 GLN A C 1
ATOM 1024 O O . GLN A 1 124 ? -14.902 3.375 -1.506 1.00 97.00 124 GLN A O 1
ATOM 1029 N N . ILE A 1 125 ? -12.838 3.045 -0.691 1.00 96.81 125 ILE A N 1
ATOM 1030 C CA . ILE A 1 125 ? -12.872 1.580 -0.832 1.00 96.81 125 ILE A CA 1
ATOM 1031 C C . ILE A 1 125 ? -13.905 0.960 0.114 1.00 96.81 125 ILE A C 1
ATOM 1033 O O . ILE A 1 125 ? -14.602 0.022 -0.273 1.00 96.81 125 ILE A O 1
ATOM 1037 N N . ARG A 1 126 ? -14.015 1.478 1.344 1.00 96.12 126 ARG A N 1
ATOM 1038 C CA . ARG A 1 126 ? -15.006 1.039 2.336 1.00 96.12 126 ARG A CA 1
ATOM 1039 C C . ARG A 1 126 ? -16.431 1.113 1.786 1.00 96.12 126 ARG A C 1
ATOM 1041 O O . ARG A 1 126 ? -17.206 0.190 2.014 1.00 96.12 126 ARG A O 1
ATOM 1048 N N . ASN A 1 127 ? -16.736 2.187 1.062 1.00 92.81 127 ASN A N 1
ATOM 1049 C CA . ASN A 1 127 ? -18.071 2.498 0.555 1.00 92.81 127 ASN A CA 1
ATOM 1050 C C . ASN A 1 127 ? -18.335 1.948 -0.867 1.00 92.81 127 ASN A C 1
ATOM 1052 O O . ASN A 1 127 ? -19.354 2.299 -1.459 1.00 92.81 127 ASN A O 1
ATOM 1056 N N . SER A 1 128 ? -17.423 1.135 -1.422 1.00 88.06 128 SER A N 1
ATOM 1057 C CA . SER A 1 128 ? -17.494 0.588 -2.793 1.00 88.06 128 SER A CA 1
ATOM 1058 C C . SER A 1 128 ? -17.787 -0.909 -2.887 1.00 88.06 128 SER A C 1
ATOM 1060 O O . SER A 1 128 ? -17.426 -1.670 -1.951 1.00 88.06 128 SER A O 1
#

Nearest PDB structures (foldseek):
  2b3w-assembly1_A  TM=7.197E-01  e=5.738E-04  Escherichia coli
  8bau-assembly1_A  TM=6.946E-01  e=2.143E-03  Phytophthora nicotianae

pLDDT: mean 93.0, std 4.9, range [75.75, 97.94]